Protein AF-A0A956YRU0-F1 (afdb_monomer_lite)

Secondary structure (DSSP, 8-state):
-----EE---STT-EEEEEEETTTTEEEEEEEE--EEE-TTT--EEE--EEEEEEEEE-TT---

Structure (mmCIF, N/CA/C/O backbone):
data_AF-A0A956YRU0-F1
#
_entry.id   AF-A0A956YRU0-F1
#
loop_
_atom_site.group_PDB
_atom_site.id
_atom_site.type_symbol
_atom_site.label_atom_id
_atom_site.label_alt_id
_atom_site.label_comp_id
_atom_site.label_asym_id
_atom_site.l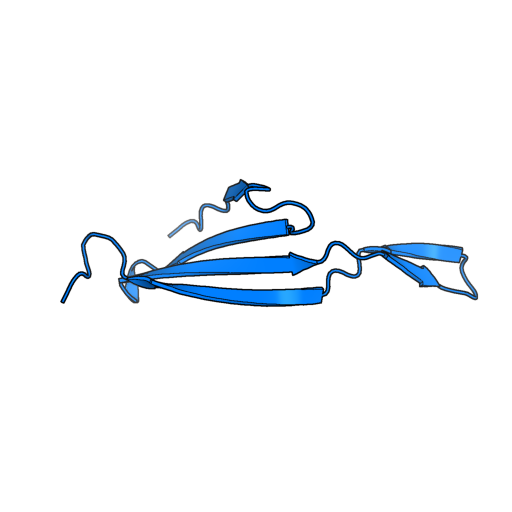abel_entity_id
_atom_site.label_seq_id
_atom_site.pdbx_PDB_ins_code
_atom_site.Cartn_x
_atom_site.Cartn_y
_atom_site.Cartn_z
_atom_site.occupancy
_atom_site.B_iso_or_equiv
_atom_site.auth_seq_id
_atom_site.auth_comp_id
_atom_site.auth_asym_id
_atom_site.auth_atom_id
_atom_site.pdbx_PDB_model_num
ATOM 1 N N . GLY A 1 1 ? -6.873 16.354 9.997 1.00 41.47 1 GLY A N 1
ATOM 2 C CA . GLY A 1 1 ? -5.977 15.407 10.691 1.00 41.47 1 GLY A CA 1
ATOM 3 C C . GLY A 1 1 ? -4.800 15.093 9.794 1.00 41.47 1 GLY A C 1
ATOM 4 O O . GLY A 1 1 ? -5.001 14.925 8.599 1.00 41.47 1 GLY A O 1
ATOM 5 N N . ARG A 1 2 ? -3.575 15.089 10.325 1.00 43.34 2 ARG A N 1
ATOM 6 C CA . ARG A 1 2 ? -2.351 14.801 9.562 1.00 43.34 2 ARG A CA 1
ATOM 7 C C . ARG A 1 2 ? -2.235 13.277 9.416 1.00 43.34 2 ARG A C 1
ATOM 9 O O . ARG A 1 2 ? -2.098 12.592 10.422 1.00 43.34 2 ARG A O 1
ATOM 16 N N . LEU A 1 3 ? -2.360 12.760 8.192 1.00 45.06 3 LEU A N 1
ATOM 17 C CA . LEU A 1 3 ? -2.201 11.333 7.885 1.00 45.06 3 LEU A CA 1
ATOM 18 C C . LEU A 1 3 ? -0.763 10.913 8.226 1.00 45.06 3 LEU A C 1
ATOM 20 O O . LEU A 1 3 ? 0.190 11.435 7.647 1.00 45.06 3 LEU A O 1
ATOM 24 N N . ALA A 1 4 ? -0.599 10.017 9.197 1.00 48.66 4 ALA A N 1
ATOM 25 C CA . ALA A 1 4 ? 0.695 9.426 9.515 1.00 48.66 4 ALA A CA 1
ATOM 26 C C . ALA A 1 4 ? 0.909 8.208 8.606 1.00 48.66 4 ALA A C 1
ATOM 28 O O . ALA A 1 4 ? 0.212 7.205 8.741 1.00 48.66 4 ALA A O 1
ATOM 29 N N . PHE A 1 5 ? 1.843 8.309 7.658 1.00 51.72 5 PHE A N 1
ATOM 30 C CA . PHE A 1 5 ? 2.186 7.211 6.755 1.00 51.72 5 PHE A CA 1
ATOM 31 C C . PHE A 1 5 ? 3.335 6.403 7.353 1.00 51.72 5 PHE A C 1
ATOM 33 O O . PHE A 1 5 ? 4.441 6.919 7.515 1.00 51.72 5 PHE A O 1
ATOM 40 N N . PHE A 1 6 ? 3.095 5.127 7.636 1.00 56.44 6 PHE A N 1
ATOM 41 C CA . PHE A 1 6 ? 4.154 4.179 7.965 1.00 56.44 6 PHE A CA 1
ATOM 42 C C . PHE A 1 6 ? 4.331 3.241 6.771 1.00 56.44 6 PHE A C 1
ATOM 44 O O . PHE A 1 6 ? 3.414 2.494 6.422 1.00 56.44 6 PHE A O 1
ATOM 51 N N . ARG A 1 7 ? 5.499 3.304 6.120 1.00 54.03 7 ARG A N 1
ATOM 52 C CA . ARG A 1 7 ? 5.923 2.306 5.133 1.00 54.03 7 ARG A CA 1
ATOM 53 C C . ARG A 1 7 ? 6.770 1.269 5.848 1.00 54.03 7 ARG A C 1
ATOM 55 O O . ARG A 1 7 ? 7.858 1.599 6.305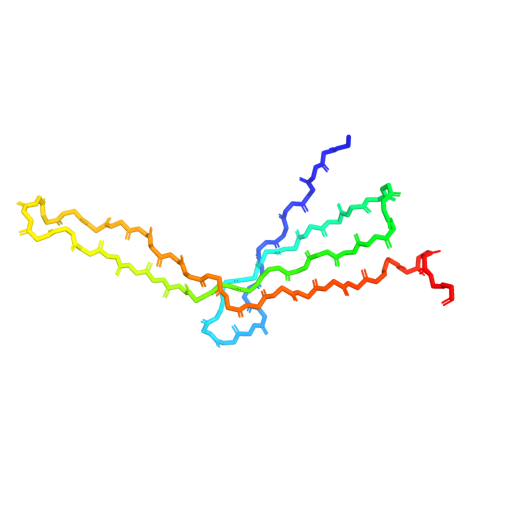 1.00 54.03 7 ARG A O 1
ATOM 62 N N . ASN A 1 8 ? 6.267 0.047 5.977 1.00 53.59 8 ASN A N 1
ATOM 63 C CA . ASN A 1 8 ? 7.001 -1.034 6.629 1.00 53.59 8 ASN A CA 1
ATOM 64 C C . ASN A 1 8 ? 6.980 -2.272 5.729 1.00 53.59 8 ASN A C 1
ATOM 66 O O . ASN A 1 8 ? 5.914 -2.774 5.404 1.00 53.59 8 ASN A O 1
ATOM 70 N N . THR A 1 9 ? 8.130 -2.773 5.291 1.00 55.41 9 THR A N 1
ATOM 71 C CA . THR A 1 9 ? 8.220 -4.017 4.509 1.00 55.41 9 THR A CA 1
ATOM 72 C C . THR A 1 9 ? 8.009 -5.218 5.435 1.00 55.41 9 THR A C 1
ATOM 74 O O . THR A 1 9 ? 8.971 -5.848 5.857 1.00 55.41 9 THR A O 1
ATOM 77 N N . GLN A 1 10 ? 6.761 -5.503 5.820 1.00 59.00 10 GLN A N 1
ATOM 78 C CA . GLN A 1 10 ? 6.432 -6.635 6.705 1.00 59.00 10 GLN A CA 1
ATOM 79 C C . GLN A 1 10 ? 6.046 -7.923 5.952 1.00 59.00 10 GLN A C 1
ATOM 81 O O . GLN A 1 10 ? 5.876 -8.961 6.582 1.00 59.00 10 GLN A O 1
ATOM 86 N N . SER A 1 11 ? 5.983 -7.896 4.615 1.00 60.09 11 SER A N 1
ATOM 87 C CA . SER A 1 11 ? 5.869 -9.087 3.760 1.00 60.09 11 SER A CA 1
ATOM 88 C C . SER A 1 11 ? 6.981 -9.070 2.707 1.00 60.09 11 SER A C 1
ATOM 90 O O . SER A 1 11 ? 7.214 -8.042 2.066 1.00 60.09 11 SER A O 1
ATOM 92 N N . VAL A 1 12 ? 7.705 -10.183 2.549 1.00 70.44 12 VAL A N 1
ATOM 93 C CA . VAL A 1 12 ? 8.822 -10.289 1.596 1.00 70.44 12 VAL A CA 1
ATOM 94 C C . VAL A 1 12 ? 8.286 -10.089 0.176 1.00 70.44 12 VAL A C 1
ATOM 96 O O . VAL A 1 12 ? 7.385 -10.801 -0.256 1.00 70.44 12 VAL A O 1
ATOM 99 N N . GLY A 1 13 ? 8.838 -9.114 -0.552 1.00 77.69 13 GLY A N 1
ATOM 100 C CA . GLY A 1 13 ? 8.441 -8.815 -1.933 1.00 77.69 13 GLY A CA 1
ATOM 101 C C . GLY A 1 13 ? 7.297 -7.807 -2.095 1.00 77.69 13 GLY A C 1
ATOM 102 O O . GLY A 1 13 ? 6.869 -7.584 -3.226 1.00 77.69 13 GLY A O 1
ATOM 103 N N . TYR A 1 14 ? 6.834 -7.170 -1.011 1.00 81.50 14 TYR A N 1
ATOM 104 C CA . TYR A 1 14 ? 5.790 -6.143 -1.064 1.00 81.50 14 TYR A CA 1
ATOM 105 C C . TYR A 1 14 ? 6.206 -4.844 -0.369 1.00 81.50 14 TYR A C 1
ATOM 107 O O . TYR A 1 14 ? 6.817 -4.843 0.702 1.00 81.50 14 TYR A O 1
ATOM 115 N N . LEU A 1 15 ? 5.808 -3.719 -0.957 1.00 85.94 15 LEU A N 1
ATOM 116 C CA . LEU A 1 15 ? 5.772 -2.419 -0.302 1.00 85.94 15 LEU A CA 1
ATOM 117 C C . LEU A 1 15 ? 4.429 -2.286 0.414 1.00 85.94 15 LEU A C 1
ATOM 119 O O . LEU A 1 15 ? 3.382 -2.370 -0.220 1.00 85.94 15 LEU A O 1
ATOM 123 N N . MET A 1 16 ? 4.457 -2.073 1.728 1.00 88.19 16 MET A N 1
ATOM 124 C CA . MET A 1 16 ? 3.245 -1.875 2.521 1.00 88.19 16 MET A CA 1
ATOM 125 C C . MET A 1 16 ? 3.091 -0.399 2.882 1.00 88.19 16 MET A C 1
ATOM 127 O O . MET A 1 16 ? 4.028 0.199 3.414 1.00 88.19 16 MET A O 1
ATOM 131 N N . THR A 1 17 ? 1.913 0.178 2.651 1.00 88.12 17 THR A N 1
ATOM 132 C CA . THR A 1 17 ? 1.563 1.530 3.112 1.00 88.12 17 THR A CA 1
ATOM 133 C C . THR A 1 17 ? 0.274 1.474 3.921 1.00 88.12 17 THR A C 1
ATOM 135 O O . THR A 1 17 ? -0.756 1.044 3.410 1.00 88.12 17 THR A O 1
ATOM 138 N N . ARG A 1 18 ? 0.318 1.919 5.180 1.00 88.12 18 ARG A N 1
ATOM 139 C CA . ARG A 1 18 ? -0.850 1.942 6.071 1.00 88.12 18 ARG A CA 1
ATOM 140 C C . ARG A 1 18 ? -1.417 3.354 6.229 1.00 88.12 18 ARG A C 1
ATOM 142 O O . ARG A 1 18 ? -0.664 4.305 6.435 1.00 88.12 18 ARG A O 1
ATOM 149 N N . PHE A 1 19 ? -2.742 3.450 6.195 1.00 87.38 19 PHE A N 1
ATOM 150 C CA . PHE A 1 19 ? -3.546 4.647 6.411 1.00 87.38 19 PHE A CA 1
ATOM 151 C C . PHE A 1 19 ? -4.535 4.367 7.537 1.00 87.38 19 PHE A C 1
ATOM 153 O O . PHE A 1 19 ? -5.209 3.342 7.529 1.00 87.38 19 PHE A O 1
ATOM 160 N N . VAL A 1 20 ? -4.647 5.283 8.491 1.00 88.94 20 VAL A N 1
ATOM 161 C CA . VAL A 1 20 ? -5.743 5.267 9.465 1.00 88.94 20 VAL A CA 1
ATOM 162 C C . VAL A 1 20 ? -6.750 6.309 9.007 1.00 88.94 20 VAL A C 1
ATOM 164 O O . VAL A 1 20 ? -6.361 7.446 8.733 1.00 88.94 20 VAL A O 1
ATOM 167 N N . LEU A 1 21 ? -8.017 5.917 8.902 1.00 88.38 21 LEU A N 1
ATOM 168 C CA . LEU A 1 21 ? -9.149 6.773 8.561 1.00 88.38 21 LEU A CA 1
ATOM 169 C C . LEU A 1 21 ? -10.037 6.899 9.808 1.00 88.38 21 LEU A C 1
ATOM 171 O O . LEU A 1 21 ? -10.954 6.100 9.986 1.00 88.38 21 LEU A O 1
ATOM 175 N N . PRO A 1 22 ? -9.763 7.873 10.702 1.00 82.81 22 PRO A N 1
ATOM 176 C CA . PRO A 1 22 ? -10.412 7.932 12.010 1.00 82.81 22 PRO A CA 1
ATOM 177 C C . PRO A 1 22 ? -11.912 8.226 11.931 1.00 82.81 22 PRO A C 1
ATOM 179 O O . PRO A 1 22 ? -12.658 7.760 12.780 1.00 82.81 22 PRO A O 1
ATOM 182 N N . THR A 1 23 ? -12.360 8.984 10.922 1.00 87.94 23 THR A N 1
ATOM 183 C CA . THR A 1 23 ? -13.791 9.290 10.722 1.00 87.94 23 THR A CA 1
ATOM 184 C C . THR A 1 23 ? -14.599 8.050 10.370 1.00 87.94 23 THR A C 1
ATOM 186 O O . THR A 1 23 ? -15.738 7.924 10.795 1.00 87.94 23 THR A O 1
ATOM 189 N N . GLU A 1 24 ? -13.979 7.129 9.638 1.00 86.50 24 GLU A N 1
ATOM 190 C CA . GLU A 1 24 ? -14.591 5.880 9.194 1.00 86.50 24 GLU A CA 1
ATOM 191 C C . GLU A 1 24 ? -14.320 4.726 10.171 1.00 86.50 24 GLU A C 1
ATOM 193 O O . GLU A 1 24 ? -14.796 3.615 9.964 1.00 86.50 24 GLU A O 1
ATOM 198 N N . GLY A 1 25 ? -13.514 4.960 11.215 1.00 88.38 25 GLY A N 1
ATOM 199 C CA . GLY A 1 25 ? -13.106 3.935 12.174 1.00 88.38 25 GLY A CA 1
ATOM 200 C C . GLY A 1 25 ? -12.424 2.731 11.517 1.00 88.38 25 GLY A C 1
ATOM 201 O O . GLY A 1 25 ? -12.642 1.598 11.945 1.00 88.38 25 GLY A O 1
ATOM 202 N N . VAL A 1 26 ? -11.636 2.946 10.454 1.00 89.75 26 VAL A N 1
ATOM 203 C CA . VAL A 1 26 ? -10.916 1.868 9.754 1.00 89.75 26 VAL A CA 1
ATOM 204 C C . VAL A 1 26 ? -9.437 2.176 9.546 1.00 89.75 26 VAL A C 1
ATOM 206 O O . VAL A 1 26 ? -9.005 3.321 9.409 1.00 89.75 26 VAL A O 1
ATOM 209 N N . THR A 1 27 ? -8.648 1.112 9.480 1.00 90.62 27 THR A N 1
ATOM 210 C CA . THR A 1 27 ? -7.266 1.093 9.018 1.00 90.62 27 THR A CA 1
ATOM 211 C C . THR A 1 27 ? -7.217 0.430 7.649 1.00 90.62 27 THR A C 1
ATOM 213 O O . THR A 1 27 ? -7.674 -0.696 7.476 1.00 90.62 27 THR A O 1
ATOM 216 N N . VAL A 1 28 ? -6.632 1.119 6.675 1.00 90.44 28 VAL A N 1
ATOM 217 C CA . VAL A 1 28 ? -6.415 0.616 5.320 1.00 90.44 28 VAL A CA 1
ATOM 218 C C . VAL A 1 28 ? -4.933 0.329 5.133 1.00 90.44 28 VAL A C 1
ATOM 220 O O . VAL A 1 28 ? -4.094 1.212 5.300 1.00 90.44 28 VAL A O 1
ATOM 223 N N . THR A 1 29 ? -4.592 -0.898 4.765 1.00 91.56 29 THR A N 1
ATOM 224 C CA . THR A 1 29 ? -3.228 -1.311 4.437 1.00 91.56 29 THR A CA 1
ATOM 225 C C . THR A 1 29 ? -3.153 -1.677 2.956 1.00 91.56 29 THR A C 1
ATOM 227 O O . THR A 1 29 ? -3.833 -2.591 2.497 1.00 91.56 29 THR A O 1
ATOM 230 N N . LEU A 1 30 ? -2.327 -0.951 2.203 1.00 90.75 30 LEU A N 1
ATOM 231 C CA . LEU A 1 30 ? -2.035 -1.209 0.794 1.00 90.75 30 LEU A CA 1
ATOM 232 C C . LEU A 1 30 ? -0.767 -2.050 0.682 1.00 90.75 30 LEU A C 1
ATOM 234 O O . LEU A 1 30 ? 0.244 -1.699 1.289 1.00 90.75 30 LEU A O 1
ATOM 238 N N . TYR A 1 31 ? -0.812 -3.104 -0.125 1.00 90.06 31 TYR A N 1
ATOM 239 C CA . TYR A 1 31 ? 0.341 -3.906 -0.516 1.00 90.06 31 TYR A CA 1
ATOM 240 C C . TYR A 1 31 ? 0.583 -3.730 -2.009 1.00 90.06 31 TYR A C 1
ATOM 242 O O . TYR A 1 31 ? -0.307 -3.971 -2.825 1.00 90.06 31 TYR A O 1
ATOM 250 N N . GLU A 1 32 ? 1.798 -3.345 -2.372 1.00 90.00 32 GLU A N 1
ATOM 251 C CA . GLU A 1 32 ? 2.210 -3.130 -3.755 1.00 90.00 32 GLU A CA 1
ATOM 252 C C . GLU A 1 32 ? 3.403 -4.026 -4.086 1.00 90.00 32 GLU A C 1
ATOM 254 O O . GLU A 1 32 ? 4.335 -4.146 -3.290 1.00 90.00 32 GLU A O 1
ATOM 259 N N . HIS A 1 33 ? 3.423 -4.615 -5.279 1.00 90.00 33 HIS A N 1
ATOM 260 C CA . HIS A 1 33 ? 4.649 -5.205 -5.799 1.00 90.00 33 HIS A CA 1
ATOM 261 C C . HIS A 1 33 ? 5.593 -4.085 -6.249 1.00 90.00 33 HIS A C 1
ATOM 263 O O . HIS A 1 33 ? 5.174 -3.223 -7.034 1.00 90.00 33 HIS A O 1
ATOM 269 N N . PRO A 1 34 ? 6.855 -4.075 -5.785 1.00 88.19 34 PRO A N 1
ATOM 270 C CA . PRO A 1 34 ? 7.846 -3.149 -6.292 1.00 88.19 34 PRO A CA 1
ATOM 271 C C . PRO A 1 34 ? 8.123 -3.482 -7.756 1.00 88.19 34 PRO A C 1
ATOM 273 O O . PRO A 1 34 ? 8.436 -4.620 -8.106 1.00 88.19 34 PRO A O 1
ATOM 276 N N . GLY A 1 35 ? 8.0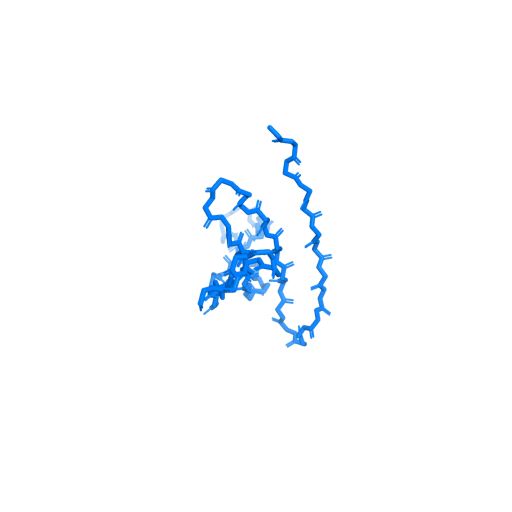06 -2.477 -8.612 1.00 87.50 35 GLY A N 1
ATOM 277 C CA . GLY A 1 35 ? 8.225 -2.627 -10.041 1.00 87.50 35 GLY A CA 1
ATOM 278 C C . GLY A 1 35 ? 8.996 -1.446 -10.596 1.00 87.50 35 GLY A C 1
ATOM 279 O O . GLY A 1 35 ? 8.961 -0.335 -10.064 1.00 87.50 35 GLY A O 1
ATOM 280 N N . ALA A 1 36 ? 9.694 -1.682 -11.697 1.00 89.00 36 ALA A N 1
ATOM 281 C CA . ALA A 1 36 ? 10.341 -0.642 -12.471 1.00 89.00 36 ALA A CA 1
ATOM 282 C C . ALA A 1 36 ? 10.035 -0.880 -13.945 1.00 89.00 36 ALA A C 1
ATOM 284 O O . ALA A 1 36 ? 10.056 -2.013 -14.422 1.00 89.00 36 ALA A O 1
ATOM 285 N N . LYS A 1 37 ? 9.745 0.199 -14.664 1.00 89.31 37 LYS A N 1
ATOM 286 C CA . LYS A 1 37 ? 9.579 0.173 -16.110 1.00 89.31 37 LYS A CA 1
ATOM 287 C C . LYS A 1 37 ? 10.647 1.058 -16.725 1.00 89.31 37 LYS A C 1
ATOM 289 O O . LYS A 1 37 ? 10.766 2.228 -16.359 1.00 89.31 37 LYS A O 1
ATOM 294 N N . THR A 1 38 ? 11.401 0.494 -17.658 1.00 91.62 38 THR A N 1
ATOM 295 C CA . THR A 1 38 ? 12.369 1.242 -18.457 1.00 91.62 38 THR A CA 1
ATOM 296 C C . THR A 1 38 ? 11.710 1.661 -19.758 1.00 91.62 38 THR A C 1
ATOM 298 O O . THR A 1 38 ? 11.125 0.840 -20.465 1.00 91.62 38 THR A O 1
ATOM 301 N N . ASP A 1 39 ? 11.776 2.952 -20.057 1.00 91.19 39 ASP A N 1
ATOM 302 C CA . ASP A 1 39 ? 11.339 3.488 -21.338 1.00 91.19 39 ASP A CA 1
ATOM 303 C C . ASP A 1 39 ? 12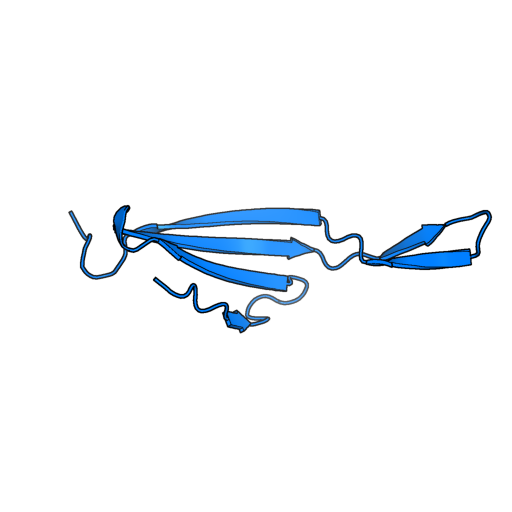.353 3.121 -22.433 1.00 91.19 39 ASP A C 1
ATOM 305 O O . ASP A 1 39 ? 13.550 3.371 -22.287 1.00 91.19 39 ASP A O 1
ATOM 309 N N . ALA A 1 40 ? 11.885 2.508 -23.522 1.00 90.50 40 ALA A N 1
ATOM 310 C CA . ALA A 1 40 ? 12.756 1.990 -24.578 1.00 90.50 40 ALA A CA 1
ATOM 311 C C . ALA A 1 40 ? 13.414 3.085 -25.439 1.00 90.50 40 ALA A C 1
ATOM 313 O O . ALA A 1 40 ? 14.402 2.804 -26.108 1.00 90.50 40 ALA A O 1
ATOM 314 N N . ILE A 1 41 ? 12.877 4.310 -25.435 1.00 92.56 41 ILE A N 1
ATOM 315 C CA . ILE A 1 41 ? 13.340 5.419 -26.283 1.00 92.56 41 ILE A CA 1
ATOM 316 C C . ILE A 1 41 ? 14.283 6.332 -25.497 1.00 92.56 41 ILE A C 1
ATOM 318 O O . ILE A 1 41 ? 15.317 6.764 -25.993 1.00 92.56 41 ILE A O 1
ATOM 322 N N . THR A 1 42 ? 13.922 6.641 -24.254 1.00 94.62 42 THR A N 1
ATOM 323 C CA . THR A 1 42 ? 14.655 7.583 -23.399 1.00 94.62 42 THR A CA 1
ATOM 324 C C . THR A 1 42 ? 15.596 6.896 -22.413 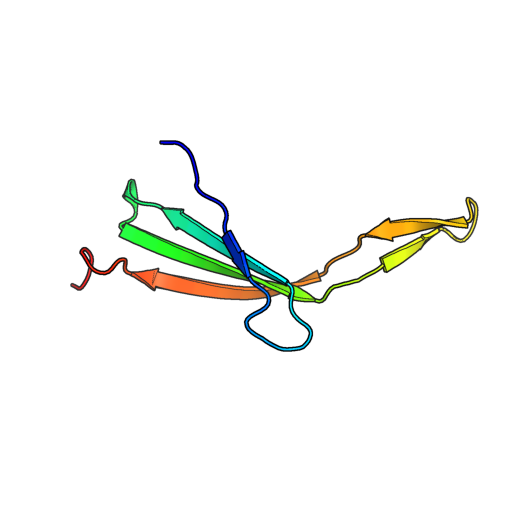1.00 94.62 42 THR A C 1
ATOM 326 O O . THR A 1 42 ? 16.337 7.586 -21.715 1.00 94.62 42 THR A O 1
ATOM 329 N N . HIS A 1 43 ? 15.548 5.560 -22.315 1.00 92.19 43 HIS A N 1
ATOM 330 C CA . HIS A 1 43 ? 16.288 4.736 -21.350 1.00 92.19 43 HIS A CA 1
ATOM 331 C C . HIS A 1 43 ? 16.088 5.136 -19.880 1.00 92.19 43 HIS A C 1
ATOM 333 O O . HIS A 1 43 ? 16.860 4.748 -19.003 1.00 92.19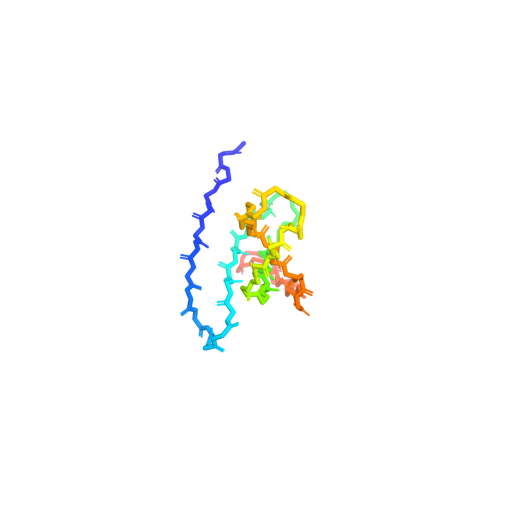 43 HIS A O 1
ATOM 339 N N . LYS A 1 44 ? 15.036 5.904 -19.576 1.00 92.62 44 LYS A N 1
ATOM 340 C CA . LYS A 1 44 ? 14.719 6.315 -18.210 1.00 92.62 44 LYS A CA 1
ATOM 341 C C . LYS A 1 44 ? 13.979 5.195 -17.494 1.00 92.62 44 LYS A C 1
ATOM 343 O O . LYS A 1 44 ? 12.946 4.718 -17.965 1.00 92.62 44 LYS A O 1
ATOM 348 N N . THR A 1 45 ? 14.480 4.823 -16.323 1.00 90.44 45 THR A N 1
ATOM 349 C CA . THR A 1 45 ? 13.795 3.906 -15.410 1.00 90.44 45 THR A CA 1
ATOM 350 C C . THR A 1 45 ? 12.845 4.695 -14.522 1.00 90.44 45 THR A C 1
ATOM 352 O O . THR A 1 45 ? 13.264 5.606 -13.807 1.00 90.44 45 THR A O 1
ATOM 355 N N . LYS A 1 46 ? 11.560 4.340 -14.540 1.00 90.44 46 LYS A N 1
ATOM 356 C CA . LYS A 1 46 ? 10.557 4.885 -13.624 1.00 90.44 46 LYS A CA 1
ATOM 357 C C . LYS A 1 46 ? 10.048 3.781 -12.708 1.00 90.44 46 LYS A C 1
ATOM 359 O O . LYS A 1 46 ? 9.816 2.656 -13.149 1.00 90.44 46 LYS A O 1
ATOM 364 N N . VAL A 1 47 ? 9.842 4.124 -11.440 1.00 87.69 47 VAL A N 1
ATOM 365 C CA . VAL A 1 47 ? 9.146 3.254 -10.488 1.00 87.69 47 VAL A CA 1
ATOM 366 C C . VAL A 1 47 ? 7.727 3.004 -11.001 1.00 87.69 47 VAL A C 1
ATOM 368 O O . VAL A 1 47 ? 6.994 3.943 -11.316 1.00 87.69 47 VAL A O 1
ATOM 371 N N . ALA A 1 48 ? 7.365 1.734 -11.113 1.00 88.00 48 ALA A N 1
ATOM 372 C CA . ALA A 1 48 ? 6.105 1.248 -11.655 1.00 88.00 48 ALA A CA 1
ATOM 373 C C . ALA A 1 48 ? 5.563 0.153 -10.732 1.00 88.00 48 ALA A C 1
ATOM 375 O O . ALA A 1 48 ? 5.480 -1.013 -11.110 1.00 88.00 48 ALA A O 1
ATOM 376 N N . ASN A 1 49 ? 5.258 0.536 -9.494 1.00 88.50 49 ASN A N 1
ATOM 377 C CA . ASN A 1 49 ? 4.656 -0.375 -8.532 1.00 88.50 49 ASN A CA 1
ATOM 378 C C . ASN A 1 49 ? 3.249 -0.766 -8.993 1.00 88.50 49 ASN A C 1
ATOM 380 O O . ASN A 1 49 ? 2.522 0.061 -9.549 1.00 88.50 49 ASN A O 1
ATOM 384 N N . SER A 1 50 ? 2.860 -2.010 -8.739 1.00 89.69 50 SER A N 1
ATOM 385 C CA . SER A 1 50 ? 1.513 -2.502 -9.028 1.00 89.69 50 SER A CA 1
ATOM 386 C C . SER A 1 50 ? 0.796 -2.869 -7.738 1.00 89.69 50 SER A C 1
ATOM 388 O O . SER A 1 50 ? 1.352 -3.589 -6.908 1.00 89.69 50 SER A O 1
ATOM 390 N N . MET A 1 51 ? -0.445 -2.405 -7.584 1.00 91.50 51 MET A N 1
ATOM 391 C CA . MET A 1 51 ? -1.283 -2.747 -6.434 1.00 91.50 51 MET A CA 1
ATOM 392 C C . MET A 1 51 ? -1.547 -4.256 -6.416 1.00 91.50 51 MET A C 1
ATOM 394 O O . MET A 1 51 ? -2.029 -4.803 -7.406 1.00 91.50 51 MET A O 1
ATOM 398 N N . ALA A 1 52 ? -1.227 -4.913 -5.306 1.00 90.75 52 ALA A N 1
ATOM 399 C CA . ALA A 1 52 ? -1.407 -6.350 -5.131 1.00 90.75 52 ALA A CA 1
ATOM 400 C C . ALA A 1 52 ? -2.607 -6.665 -4.237 1.00 90.75 52 ALA A C 1
ATOM 402 O O . ALA A 1 52 ? -3.433 -7.509 -4.574 1.00 90.75 52 ALA A O 1
ATOM 403 N N . GLN A 1 53 ? -2.716 -5.975 -3.100 1.00 89.75 53 GLN A N 1
ATOM 404 C CA . GLN A 1 53 ? -3.764 -6.228 -2.119 1.00 89.75 53 GLN A CA 1
ATOM 405 C C . GLN A 1 53 ? -4.129 -4.953 -1.364 1.00 89.75 53 GLN A C 1
ATOM 407 O O . GLN A 1 53 ? -3.275 -4.120 -1.060 1.00 89.75 53 GLN A O 1
ATOM 412 N N . VAL A 1 54 ? -5.407 -4.840 -1.015 1.00 91.62 54 VAL A N 1
ATOM 413 C CA . VAL A 1 54 ? -5.920 -3.840 -0.080 1.00 91.62 54 VAL A CA 1
ATOM 414 C C . VAL A 1 54 ? -6.566 -4.583 1.080 1.00 91.62 54 VAL A C 1
ATOM 416 O O . VAL A 1 54 ? -7.447 -5.413 0.871 1.00 91.62 54 VAL A O 1
ATOM 419 N N . VAL A 1 55 ? -6.112 -4.298 2.295 1.00 90.25 55 VAL A N 1
ATOM 420 C CA . VAL A 1 55 ? -6.677 -4.838 3.533 1.00 90.25 55 VAL A CA 1
ATOM 421 C C . VAL A 1 55 ? -7.345 -3.696 4.280 1.00 90.25 55 VAL A C 1
ATOM 423 O O . VAL A 1 55 ? -6.729 -2.652 4.484 1.00 90.25 55 VAL A O 1
ATOM 426 N N . VAL A 1 56 ? -8.601 -3.888 4.671 1.00 90.81 56 VAL A N 1
ATOM 427 C CA . VAL A 1 56 ? -9.365 -2.920 5.460 1.00 90.81 56 VAL A CA 1
ATOM 428 C C . VAL A 1 56 ? -9.777 -3.596 6.754 1.00 90.81 56 VAL A C 1
ATOM 430 O O . VAL A 1 56 ? -10.447 -4.624 6.731 1.00 90.81 56 VAL A O 1
ATOM 433 N N . GLU A 1 57 ? -9.355 -3.022 7.871 1.00 88.94 57 GLU A N 1
ATOM 434 C CA . GLU A 1 57 ? -9.622 -3.534 9.211 1.00 88.94 57 GLU A CA 1
ATOM 435 C C . GLU A 1 57 ? -10.288 -2.436 10.043 1.00 88.94 57 GLU A C 1
ATOM 437 O O . GLU A 1 57 ? -9.925 -1.267 9.894 1.00 88.94 57 GLU A O 1
ATOM 442 N N . PRO A 1 58 ? -11.237 -2.760 10.932 1.00 89.56 58 PRO A N 1
ATOM 443 C CA . PRO A 1 58 ? -11.737 -1.788 11.893 1.00 89.56 58 PRO A CA 1
ATOM 444 C C . PRO A 1 58 ? -10.604 -1.305 12.804 1.00 89.56 58 PRO A C 1
ATOM 446 O O . PRO A 1 58 ? -9.680 -2.057 13.136 1.00 89.56 58 PRO A O 1
ATOM 449 N N . THR A 1 59 ? -10.663 -0.048 13.236 1.00 85.56 59 THR A N 1
ATOM 450 C CA . THR A 1 59 ? -9.775 0.421 14.302 1.00 85.56 59 THR A CA 1
ATOM 451 C C . THR A 1 59 ? -10.141 -0.247 15.637 1.00 85.56 59 THR A C 1
ATOM 453 O O . THR A 1 59 ? -11.269 -0.716 15.802 1.00 85.56 59 THR A O 1
ATOM 456 N N . PRO A 1 60 ? -9.208 -0.349 16.607 1.00 79.06 60 PRO A N 1
ATOM 457 C CA . PRO A 1 60 ? -9.467 -1.024 17.883 1.00 79.06 60 PRO A CA 1
ATOM 458 C C . PRO A 1 60 ? -10.697 -0.508 18.640 1.00 79.06 60 PRO A C 1
ATOM 460 O O . PRO A 1 60 ? -11.357 -1.284 19.327 1.00 79.06 60 PRO A O 1
ATOM 463 N N . GLU A 1 61 ? -10.988 0.782 18.504 1.00 78.88 61 GLU A N 1
ATOM 464 C CA . GLU A 1 61 ? -12.146 1.476 19.061 1.00 78.88 61 GLU A CA 1
ATOM 465 C C . GLU A 1 61 ? -13.455 1.231 18.294 1.00 78.88 61 GLU A C 1
ATOM 467 O O . GLU A 1 61 ? -14.528 1.439 18.850 1.00 78.88 61 GLU A O 1
ATOM 472 N N . ASN A 1 62 ? -13.380 0.752 17.051 1.00 74.31 62 ASN A N 1
ATOM 473 C CA . ASN A 1 62 ? -14.519 0.473 16.177 1.00 74.31 62 ASN A CA 1
ATOM 474 C C . ASN A 1 62 ? -14.760 -1.041 16.020 1.00 74.31 62 ASN A C 1
ATOM 476 O O . ASN A 1 62 ? -14.963 -1.553 14.920 1.00 74.31 62 ASN A O 1
ATOM 480 N N . LYS A 1 63 ? -14.689 -1.784 17.130 1.00 61.28 63 LYS A N 1
ATOM 481 C CA . LYS A 1 63 ? -15.076 -3.201 17.193 1.00 61.28 63 LYS A CA 1
ATOM 482 C C . LYS A 1 63 ? -16.560 -3.295 17.556 1.00 61.28 63 LYS A C 1
ATOM 484 O O . LYS A 1 63 ? -16.888 -3.385 18.737 1.00 61.28 63 LYS A O 1
ATOM 489 N N . ALA A 1 64 ? -17.427 -3.195 16.552 1.00 57.09 64 ALA A N 1
ATOM 490 C CA . ALA A 1 64 ? -18.844 -3.541 16.676 1.00 57.09 64 ALA A CA 1
ATOM 491 C C . ALA A 1 64 ? -19.049 -5.056 16.538 1.00 57.09 64 ALA A C 1
ATOM 493 O O . ALA A 1 64 ? -18.290 -5.680 15.758 1.00 57.09 64 ALA A O 1
#

Radius of gyration: 15.61 Å; chains: 1; bounding box: 35×26×45 Å

pLDDT: mean 80.87, std 15.0, range [41.47, 94.62]

Sequence (64 aa):
GRLAFFRNTQSVGYLMTRFVLPTEGVTVTLYEHPGAKTDAITHKTKVANSMAQVVVEPTPENKA

Foldseek 3Di:
DDWDWDFDPPDPQWTWTWTDDVVVQKIKIWTWGWDWDQDPPPRDIDTDIHTDDIDIDGHPVPPD